Protein AF-A0A2W5ZUC4-F1 (afdb_monomer_lite)

pLDDT: mean 81.05, std 12.24, range [40.75, 94.81]

Sequence (159 aa):
MYESLIITRMNIEQLAWVCAITEFDTFEEVIAQSTTKSLSALKILYPSSGEFYGWLSSHAHWEFEAHRKAFDFSSDDIFTMLATHEFKLVAFVALVVFYDVFLKALETIRASPRKAEAEKTSIDDSEFTPLAMMHAIKAISPDSPEIAQLSRFLVGSKH

Secondary structure (DSSP, 8-state):
-HHHHHHHHHHHHHHHHHHHHTT--SHHHHHH--TGGGHHHHHHH-TTHHHHHHHHHHHHS--HHHHHTTEE-SSSS-EE--S-HHHHHHHHHHHHHHHHHHHHHHHHHHHSGGGTTT-------TT--HHHHHHHHHHH-TT-HHHHHHHHHHH----

Radius of gyration: 18.33 Å; chains: 1; bounding box: 53×32×51 Å

Foldseek 3Di:
DLVLLLVLLVVLLVLLLLLQCLPDDDPVVSVVDGSVNSNVSLCVQQVCSVVLSVVSVVSNDCDPVNVVVQWDPPDPDIDGNDPDPVNVLLSVLSVLLSVVSNVSSVVSSCPRPVNVVPDPDDDDPPPDDSLVVLVVSCVVPVPDVSSVSSNCSVVVPPD

Structure (mmCIF, N/CA/C/O backbone):
data_AF-A0A2W5ZUC4-F1
#
_entry.id   AF-A0A2W5ZUC4-F1
#
loop_
_atom_site.group_PDB
_atom_site.id
_atom_site.type_symbol
_atom_site.label_atom_id
_atom_site.label_alt_id
_atom_site.label_comp_id
_atom_site.label_asym_id
_atom_site.label_entity_id
_atom_site.label_seq_id
_atom_site.pdbx_PDB_ins_code
_atom_site.Cartn_x
_atom_site.Cartn_y
_atom_site.Cartn_z
_atom_site.occupancy
_atom_site.B_iso_or_equiv
_atom_site.auth_seq_id
_atom_site.auth_comp_id
_atom_site.auth_asym_id
_atom_site.auth_atom_id
_atom_site.pdbx_PDB_model_num
ATOM 1 N N . MET A 1 1 ? 3.025 7.732 -13.361 1.00 65.12 1 MET A N 1
ATOM 2 C CA . MET A 1 1 ? 3.118 6.370 -12.775 1.00 65.12 1 MET A CA 1
ATOM 3 C C . MET A 1 1 ? 3.472 6.438 -11.298 1.00 65.12 1 MET A C 1
ATOM 5 O O . MET A 1 1 ? 2.700 5.949 -10.495 1.00 65.12 1 MET A O 1
ATOM 9 N N . TYR A 1 2 ? 4.595 7.044 -10.913 1.00 74.25 2 TYR A N 1
ATOM 10 C CA . TYR A 1 2 ? 4.953 7.164 -9.493 1.00 74.25 2 TYR A CA 1
ATOM 11 C C . TYR A 1 2 ? 3.873 7.865 -8.664 1.00 74.25 2 TYR A C 1
ATOM 13 O O . TYR A 1 2 ? 3.578 7.437 -7.557 1.00 74.25 2 TYR A O 1
ATOM 21 N N . GLU A 1 3 ? 3.179 8.839 -9.253 1.00 83.50 3 GLU A N 1
ATOM 22 C CA . GLU A 1 3 ? 2.007 9.485 -8.653 1.00 83.50 3 GLU A CA 1
ATOM 23 C C . GLU A 1 3 ? 0.927 8.489 -8.218 1.00 83.50 3 GLU A C 1
ATOM 25 O O . GLU A 1 3 ? 0.429 8.603 -7.106 1.00 83.50 3 GLU A O 1
ATOM 30 N N . SER A 1 4 ? 0.592 7.471 -9.025 1.00 87.75 4 SER A N 1
ATOM 31 C CA . SER A 1 4 ? -0.425 6.490 -8.623 1.00 87.75 4 SER A CA 1
ATOM 32 C C . SER A 1 4 ? 0.052 5.617 -7.464 1.00 87.75 4 SER A C 1
ATOM 34 O O . SER A 1 4 ? -0.751 5.273 -6.603 1.00 87.75 4 SER A O 1
ATOM 36 N N . LEU A 1 5 ? 1.348 5.296 -7.394 1.00 89.69 5 LEU A N 1
ATOM 37 C CA . LEU A 1 5 ? 1.923 4.558 -6.263 1.00 89.69 5 LEU A CA 1
ATOM 38 C C . LEU A 1 5 ? 1.974 5.422 -4.994 1.00 89.69 5 LEU A C 1
ATOM 40 O O . LEU A 1 5 ? 1.642 4.941 -3.915 1.00 89.69 5 LEU A O 1
ATOM 44 N N . ILE A 1 6 ? 2.298 6.711 -5.125 1.00 90.44 6 ILE A N 1
ATOM 45 C CA . ILE A 1 6 ? 2.267 7.688 -4.027 1.00 90.44 6 ILE A CA 1
ATOM 46 C C . ILE A 1 6 ? 0.838 7.859 -3.501 1.00 90.44 6 ILE A C 1
ATOM 48 O O . ILE A 1 6 ? 0.619 7.780 -2.294 1.00 90.44 6 ILE A O 1
ATOM 52 N N . ILE A 1 7 ? -0.144 8.028 -4.390 1.00 91.81 7 ILE A N 1
ATOM 53 C CA . ILE A 1 7 ? -1.564 8.111 -4.020 1.00 91.81 7 ILE A CA 1
ATOM 54 C C . ILE A 1 7 ? -2.001 6.818 -3.324 1.00 91.81 7 ILE A C 1
ATOM 56 O O . ILE A 1 7 ? -2.630 6.867 -2.272 1.00 91.81 7 ILE A O 1
ATOM 60 N N . THR A 1 8 ? -1.611 5.656 -3.856 1.00 93.62 8 THR A N 1
ATOM 61 C CA . THR A 1 8 ? -1.916 4.356 -3.236 1.00 93.62 8 THR A CA 1
ATOM 62 C C . THR A 1 8 ? -1.318 4.255 -1.831 1.00 93.62 8 THR A C 1
ATOM 64 O O . THR A 1 8 ? -2.004 3.841 -0.900 1.00 93.62 8 THR A O 1
ATOM 67 N N . ARG A 1 9 ? -0.070 4.701 -1.640 1.00 93.94 9 ARG A N 1
ATOM 68 C CA . ARG A 1 9 ? 0.586 4.772 -0.326 1.00 93.94 9 ARG A CA 1
ATOM 69 C C . ARG A 1 9 ? -0.198 5.647 0.652 1.00 93.94 9 ARG A C 1
ATOM 71 O O . ARG A 1 9 ? -0.463 5.207 1.766 1.00 93.94 9 ARG A O 1
ATOM 78 N N . MET A 1 10 ? -0.600 6.847 0.231 1.00 93.75 10 MET A N 1
ATOM 79 C CA . MET A 1 10 ? -1.405 7.757 1.055 1.00 93.75 10 MET A CA 1
ATOM 80 C C . MET A 1 10 ? -2.758 7.140 1.430 1.00 93.75 10 MET A C 1
ATOM 82 O O . MET A 1 10 ? -3.179 7.241 2.580 1.00 93.75 10 MET A O 1
ATOM 86 N N . ASN A 1 11 ? -3.411 6.442 0.499 1.00 94.81 11 ASN A N 1
ATOM 87 C CA . ASN A 1 11 ? -4.674 5.759 0.774 1.00 94.81 11 ASN A CA 1
ATOM 88 C C . ASN A 1 11 ? -4.507 4.618 1.788 1.00 94.81 11 ASN A C 1
ATOM 90 O O . ASN A 1 11 ? -5.372 4.437 2.640 1.00 94.81 11 ASN A O 1
ATOM 94 N N . ILE A 1 12 ? -3.397 3.871 1.750 1.00 94.62 12 ILE A N 1
ATOM 95 C CA . ILE A 1 12 ? -3.093 2.856 2.773 1.00 94.62 12 ILE A CA 1
ATOM 96 C C . ILE A 1 12 ? -2.902 3.495 4.148 1.00 94.62 12 ILE A C 1
ATOM 98 O O . ILE A 1 12 ? -3.405 2.965 5.133 1.00 94.62 12 ILE A O 1
ATOM 102 N N . GLU A 1 13 ? -2.202 4.627 4.232 1.00 94.56 13 GLU A N 1
ATOM 103 C CA . GLU A 1 13 ? -2.027 5.353 5.496 1.00 94.56 13 GLU A CA 1
ATOM 104 C C . GLU A 1 13 ? -3.367 5.835 6.067 1.00 94.56 13 GLU A C 1
ATOM 106 O O . GLU A 1 13 ? -3.612 5.698 7.267 1.00 94.56 13 GLU A O 1
ATOM 111 N N . GLN A 1 14 ? -4.250 6.361 5.213 1.00 94.56 14 GLN A N 1
ATOM 112 C CA . GLN A 1 14 ? -5.599 6.774 5.606 1.00 94.56 14 GLN A CA 1
ATOM 113 C C . GLN A 1 14 ? -6.447 5.583 6.055 1.00 94.56 14 GLN A C 1
ATOM 115 O O . GLN A 1 14 ? -7.092 5.652 7.096 1.00 94.56 14 GLN A O 1
ATOM 120 N N . LEU A 1 15 ? -6.414 4.476 5.314 1.00 94.06 15 LEU A N 1
ATOM 121 C CA . LEU A 1 15 ? -7.143 3.260 5.660 1.00 94.06 15 LEU A CA 1
ATOM 122 C C . LEU A 1 15 ? -6.672 2.686 6.998 1.00 94.06 15 LEU A C 1
ATOM 124 O O . LEU A 1 15 ? -7.484 2.380 7.865 1.00 94.06 15 LEU A O 1
ATOM 128 N N . ALA A 1 16 ? -5.355 2.599 7.188 1.00 93.88 16 ALA A N 1
ATOM 129 C CA . ALA A 1 16 ? -4.757 2.146 8.432 1.00 93.88 16 ALA A CA 1
ATOM 130 C C . ALA A 1 16 ? -5.163 3.040 9.612 1.00 93.88 16 ALA A C 1
ATOM 132 O O . ALA A 1 16 ? -5.475 2.530 10.685 1.00 93.88 16 ALA A O 1
ATOM 133 N N . TRP A 1 17 ? -5.198 4.361 9.405 1.00 94.81 17 TRP A N 1
ATOM 134 C CA . TRP A 1 17 ? -5.690 5.314 10.399 1.00 94.81 17 TRP A CA 1
ATOM 135 C C . TRP A 1 17 ? -7.152 5.068 10.757 1.00 94.81 17 TRP A C 1
ATOM 137 O O . TRP A 1 17 ? -7.449 4.931 11.939 1.00 94.81 17 TRP A O 1
ATOM 147 N N . VAL A 1 18 ? -8.037 4.917 9.764 1.00 92.31 18 VAL A N 1
ATOM 148 C CA . VAL A 1 18 ? -9.457 4.601 9.996 1.00 92.31 18 VAL A CA 1
ATOM 149 C C . VAL A 1 18 ? -9.608 3.316 10.816 1.00 92.31 18 VAL A C 1
ATOM 151 O O . VAL A 1 18 ? -10.368 3.303 11.778 1.00 92.31 18 VAL A O 1
ATOM 154 N N . CYS A 1 19 ? -8.859 2.261 10.486 1.00 90.25 19 CYS A N 1
ATOM 155 C CA . CYS A 1 19 ? -8.870 1.011 11.251 1.00 90.25 19 CYS A CA 1
ATOM 156 C C . CYS A 1 19 ? -8.348 1.167 12.686 1.00 90.25 19 CYS A C 1
ATOM 158 O O . CYS A 1 19 ? -8.765 0.421 13.560 1.00 90.25 19 CYS A O 1
ATOM 160 N N . ALA A 1 20 ? -7.418 2.088 12.942 1.00 91.69 20 ALA A N 1
ATOM 161 C CA . ALA A 1 20 ? -6.882 2.303 14.284 1.00 91.69 20 ALA A CA 1
ATOM 162 C C . ALA A 1 20 ? -7.849 3.098 15.171 1.00 91.69 20 ALA A C 1
ATOM 164 O O . ALA A 1 20 ? -7.986 2.797 16.354 1.00 91.69 20 ALA A O 1
ATOM 165 N N . ILE A 1 21 ? -8.526 4.104 14.609 1.00 91.38 21 ILE A N 1
ATOM 166 C CA . ILE A 1 21 ? -9.392 4.998 15.387 1.00 91.38 21 ILE A CA 1
ATOM 167 C C . ILE A 1 21 ? -10.743 4.381 15.758 1.00 91.38 21 ILE A C 1
ATOM 169 O O . ILE A 1 21 ? -11.441 4.937 16.604 1.00 91.38 21 ILE A O 1
ATOM 173 N N . THR A 1 22 ? -11.132 3.247 15.161 1.00 86.56 22 THR A N 1
ATOM 174 C CA . THR A 1 22 ? -12.406 2.576 15.482 1.00 86.56 22 THR A CA 1
ATOM 175 C C . THR A 1 22 ? -12.493 2.135 16.939 1.00 86.56 22 THR A C 1
ATOM 177 O O . THR A 1 22 ? -13.602 2.017 17.460 1.00 86.56 22 THR A O 1
ATOM 180 N N . GLU A 1 23 ? -11.346 1.941 17.591 1.00 84.81 23 GLU A N 1
ATOM 181 C CA . GLU A 1 23 ? -11.230 1.509 18.985 1.00 84.81 23 GLU A CA 1
ATOM 182 C C . GLU A 1 23 ? -11.196 2.673 19.989 1.00 84.81 23 GLU A C 1
ATOM 184 O O . GLU A 1 23 ? -11.310 2.441 21.187 1.00 84.81 23 GLU A O 1
ATOM 189 N N . PHE A 1 24 ? -11.056 3.926 19.546 1.00 88.75 24 PHE A N 1
ATOM 190 C CA . PHE A 1 24 ? -10.933 5.069 20.461 1.00 88.75 24 PHE A CA 1
ATOM 191 C C . PHE A 1 24 ? -12.290 5.581 20.932 1.00 88.75 24 PHE A C 1
ATOM 193 O O . PHE A 1 24 ? -13.252 5.593 20.165 1.00 88.75 24 PHE A O 1
ATOM 200 N N . ASP A 1 25 ? -12.385 5.992 22.194 1.00 89.12 25 ASP A N 1
ATOM 201 C CA . ASP A 1 25 ? -13.632 6.474 22.802 1.00 89.12 25 ASP A CA 1
ATOM 202 C C . ASP A 1 25 ? -13.749 8.002 22.750 1.00 89.12 25 ASP A C 1
ATOM 204 O O . ASP A 1 25 ? -14.847 8.549 22.869 1.00 89.12 25 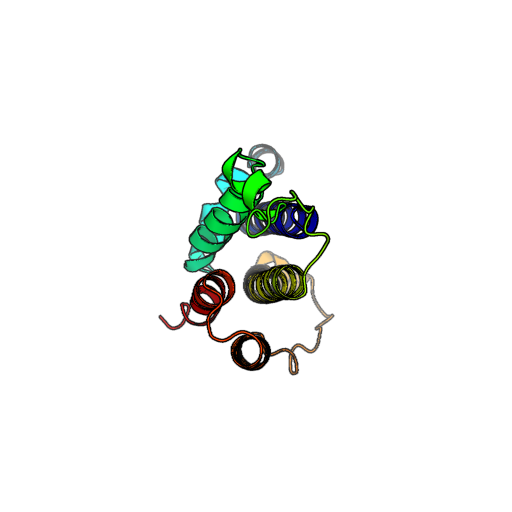ASP A O 1
ATOM 208 N N . THR A 1 26 ? -12.627 8.703 22.571 1.00 90.56 26 THR A N 1
ATOM 209 C CA . THR A 1 26 ? -12.572 10.164 22.660 1.00 90.56 26 THR A CA 1
ATOM 210 C C . THR A 1 26 ? -12.050 10.813 21.385 1.00 90.56 26 THR A C 1
ATOM 212 O O . THR A 1 26 ? -11.260 10.249 20.626 1.00 90.56 26 THR A O 1
ATOM 215 N N . PHE A 1 27 ? -12.484 12.047 21.145 1.00 89.12 27 PHE A N 1
ATOM 216 C CA . PHE A 1 27 ? -12.035 12.834 19.999 1.00 89.12 27 PHE A CA 1
ATOM 217 C C . PHE A 1 27 ? -10.546 13.200 20.106 1.00 89.12 27 PHE A C 1
ATOM 219 O O . PHE A 1 27 ? -9.831 13.255 19.106 1.00 89.12 27 PHE A O 1
ATOM 226 N N . GLU A 1 28 ? -10.064 13.400 21.330 1.00 94.62 28 GLU A N 1
ATOM 227 C CA . GLU A 1 28 ? -8.674 13.703 21.644 1.00 94.62 28 GLU A CA 1
ATOM 228 C C . GLU A 1 28 ? -7.739 12.555 21.238 1.00 94.62 28 GLU A C 1
ATOM 230 O O . GLU A 1 28 ? -6.691 12.804 20.639 1.00 94.62 28 GLU A O 1
ATOM 235 N N . GLU A 1 29 ? -8.132 11.302 21.491 1.00 92.44 29 GLU A N 1
ATOM 236 C CA . GLU A 1 29 ? -7.392 10.112 21.046 1.00 92.44 29 GLU A CA 1
ATOM 237 C C . GLU A 1 29 ? -7.336 10.016 19.517 1.00 92.44 29 GLU A C 1
ATOM 239 O O . GLU A 1 29 ? -6.273 9.761 18.947 1.00 92.44 29 GLU A O 1
ATOM 244 N N . VAL A 1 30 ? -8.456 10.299 18.841 1.00 90.00 30 VAL A N 1
ATOM 245 C CA . VAL A 1 30 ? -8.539 10.308 17.371 1.00 90.00 30 VAL A CA 1
ATOM 246 C C . VAL A 1 30 ? -7.582 11.338 16.765 1.00 90.00 30 VAL A C 1
ATOM 248 O O . VAL A 1 30 ? -6.865 11.019 15.815 1.00 90.00 30 VAL A O 1
ATOM 251 N N . ILE A 1 31 ? -7.522 12.556 17.317 1.00 91.31 31 ILE A N 1
ATOM 252 C CA . ILE A 1 31 ? -6.615 13.611 16.833 1.00 91.31 31 ILE A CA 1
ATOM 253 C C . ILE A 1 31 ? -5.148 13.275 17.115 1.00 91.31 31 ILE A C 1
ATOM 255 O O . ILE A 1 31 ? -4.277 13.570 16.295 1.00 91.31 31 ILE A O 1
ATOM 259 N N . ALA A 1 32 ? -4.851 12.683 18.273 1.00 93.31 32 ALA A N 1
ATOM 260 C CA . ALA A 1 32 ? -3.482 12.341 18.650 1.00 93.31 32 ALA A CA 1
ATOM 261 C C . ALA A 1 32 ? -2.886 11.217 17.780 1.00 93.31 32 ALA A C 1
ATOM 263 O O . ALA A 1 32 ? -1.660 11.048 17.725 1.00 93.31 32 ALA A O 1
ATOM 264 N N . GLN A 1 33 ? -3.731 10.452 17.088 1.00 94.56 33 GLN A N 1
ATOM 265 C CA . GLN A 1 33 ? -3.310 9.311 16.295 1.00 94.56 33 GLN A CA 1
ATOM 266 C C . GLN A 1 33 ? -2.711 9.716 14.946 1.00 94.56 33 GLN A C 1
ATOM 268 O O . GLN A 1 33 ? -3.372 10.241 14.053 1.00 94.56 33 GLN A O 1
ATOM 273 N N . SER A 1 34 ? -1.436 9.374 14.761 1.00 92.38 34 SER A N 1
ATOM 274 C CA . SER A 1 34 ? -0.726 9.568 13.496 1.00 92.38 34 SER A CA 1
ATOM 275 C C . SER A 1 34 ? -1.047 8.460 12.489 1.00 92.38 34 SER A C 1
ATOM 277 O O . SER A 1 34 ? -1.044 7.272 12.826 1.00 92.38 34 SER A O 1
ATOM 279 N N . THR A 1 35 ? -1.241 8.831 11.223 1.00 86.62 35 THR A N 1
ATOM 280 C CA . THR A 1 35 ? -1.502 7.891 10.121 1.00 86.62 35 THR A CA 1
ATOM 281 C C . THR A 1 35 ? -0.386 6.854 9.956 1.00 86.62 35 THR A C 1
ATOM 283 O O . THR A 1 35 ? -0.657 5.661 9.849 1.00 86.62 35 THR A O 1
ATOM 286 N N . THR A 1 36 ? 0.884 7.258 10.057 1.00 83.06 36 THR A N 1
ATOM 287 C CA . THR A 1 36 ? 2.035 6.346 9.913 1.00 83.06 36 THR A CA 1
ATOM 288 C C . THR A 1 36 ? 2.157 5.357 11.071 1.00 83.06 36 THR A C 1
ATOM 290 O O . THR A 1 36 ? 2.511 4.197 10.858 1.00 83.06 36 THR A O 1
ATOM 293 N N . LYS A 1 37 ? 1.800 5.774 12.295 1.00 88.00 37 LYS A N 1
ATOM 294 C CA . LYS A 1 37 ? 1.728 4.879 13.464 1.00 88.00 37 LYS A CA 1
ATOM 295 C C . LYS A 1 37 ? 0.571 3.883 13.374 1.00 88.00 37 LYS A C 1
ATOM 297 O O . LYS A 1 37 ? 0.603 2.864 14.055 1.00 88.00 37 LYS A O 1
ATOM 302 N N . SER A 1 38 ? -0.420 4.156 12.529 1.00 93.25 38 SER A N 1
ATOM 303 C CA . SER A 1 38 ? -1.624 3.333 12.394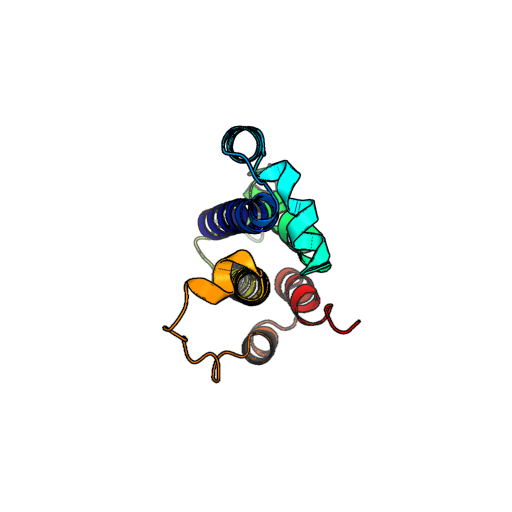 1.00 93.25 38 SER A CA 1
ATOM 304 C C . SER A 1 38 ? -1.424 2.104 11.503 1.00 93.25 38 SER A C 1
ATOM 306 O O . SER A 1 38 ? -2.251 1.199 11.513 1.00 93.25 38 SER A O 1
ATOM 308 N N . LEU A 1 39 ? -0.302 2.006 10.778 1.00 92.75 39 LEU A N 1
ATOM 309 C CA . LEU A 1 39 ? 0.005 0.857 9.912 1.00 92.75 39 LEU A CA 1
ATOM 310 C C . LEU A 1 39 ? 0.043 -0.486 10.656 1.00 92.75 39 LEU A C 1
ATOM 312 O O . LEU A 1 39 ? -0.174 -1.530 10.044 1.00 92.75 39 LEU A O 1
ATOM 316 N N . SER A 1 40 ? 0.320 -0.487 11.963 1.00 91.50 40 SER A N 1
ATOM 317 C CA . SER A 1 40 ? 0.251 -1.702 12.783 1.00 91.50 40 SER A CA 1
ATOM 318 C C . SER A 1 40 ? -1.166 -2.270 12.869 1.00 91.50 40 SER A C 1
ATOM 320 O O . SER A 1 40 ? -1.305 -3.489 12.853 1.00 91.50 40 SER A O 1
ATOM 322 N N . ALA A 1 41 ? -2.200 -1.422 12.887 1.00 89.50 41 ALA A N 1
ATOM 323 C CA . ALA A 1 41 ? -3.592 -1.865 12.894 1.00 89.50 41 ALA A CA 1
ATOM 324 C C . ALA A 1 41 ? -3.928 -2.622 11.603 1.00 89.50 41 ALA A C 1
ATOM 326 O O . ALA A 1 41 ? -4.503 -3.706 11.643 1.00 89.50 41 ALA A O 1
ATOM 327 N N . LEU A 1 42 ? -3.466 -2.117 10.455 1.00 89.88 42 LEU A N 1
ATOM 328 C CA . LEU A 1 42 ? -3.690 -2.770 9.165 1.00 89.88 42 LEU A CA 1
ATOM 329 C C . LEU A 1 42 ? -2.937 -4.105 9.035 1.00 89.88 42 LEU A C 1
ATOM 331 O O . LEU A 1 42 ? -3.445 -5.032 8.412 1.00 89.88 42 LEU A O 1
ATOM 335 N N . LYS A 1 43 ? -1.759 -4.243 9.659 1.00 89.56 43 LYS A N 1
ATOM 336 C CA . LYS A 1 43 ? -0.989 -5.502 9.676 1.00 89.56 43 LYS A CA 1
ATOM 337 C C . LYS A 1 43 ? -1.704 -6.644 10.394 1.00 89.56 43 LYS A C 1
ATOM 339 O O . LYS A 1 43 ? -1.488 -7.794 10.035 1.00 89.56 43 LYS A O 1
ATOM 344 N N . ILE A 1 44 ? -2.534 -6.340 11.392 1.00 86.94 44 ILE A N 1
ATOM 345 C CA . ILE A 1 44 ? -3.333 -7.354 12.096 1.00 86.94 44 ILE A CA 1
ATOM 346 C C . ILE A 1 44 ? -4.376 -7.954 11.141 1.00 86.94 44 ILE A C 1
ATOM 348 O O . ILE A 1 44 ? -4.601 -9.158 11.157 1.00 86.94 44 ILE A O 1
ATOM 352 N N . LEU A 1 45 ? -4.964 -7.120 10.280 1.00 84.00 45 LEU A N 1
ATOM 353 C CA . LEU A 1 45 ? -6.007 -7.510 9.323 1.00 84.00 45 LEU A CA 1
ATOM 354 C C . LEU A 1 45 ? -5.429 -8.118 8.044 1.00 84.00 45 LEU A C 1
ATOM 356 O O . LEU A 1 45 ? -5.995 -9.030 7.446 1.00 84.00 45 LEU A O 1
ATOM 360 N N . TYR A 1 46 ? -4.288 -7.590 7.615 1.00 87.06 46 TYR A N 1
ATOM 361 C CA . TYR A 1 46 ? -3.589 -8.001 6.414 1.00 87.06 46 TYR A CA 1
ATOM 362 C C . TYR A 1 46 ? -2.082 -8.022 6.686 1.00 87.06 46 TYR A C 1
ATOM 364 O O . TYR A 1 46 ? -1.418 -6.993 6.515 1.00 87.06 46 TYR A O 1
ATOM 372 N N . PRO A 1 47 ? -1.505 -9.165 7.098 1.00 87.88 47 PRO A N 1
ATOM 373 C CA . PRO A 1 47 ? -0.096 -9.254 7.497 1.00 87.88 47 PRO A CA 1
ATOM 374 C C . PRO A 1 47 ? 0.884 -8.700 6.455 1.00 87.88 47 PRO A C 1
ATOM 376 O O . PRO A 1 47 ? 1.822 -7.975 6.796 1.00 87.88 47 PRO A O 1
ATOM 379 N N . SER A 1 48 ? 0.616 -8.936 5.167 1.00 89.25 48 SER A N 1
ATOM 380 C CA . SER A 1 48 ? 1.453 -8.458 4.057 1.00 89.25 48 SER A CA 1
ATOM 381 C C . SER A 1 48 ? 1.316 -6.956 3.758 1.00 89.25 48 SER A C 1
ATOM 383 O O . SER A 1 48 ? 2.031 -6.436 2.904 1.00 89.25 48 SER A O 1
ATOM 385 N N . SER A 1 49 ? 0.442 -6.217 4.452 1.00 90.75 49 SER A N 1
ATOM 386 C CA . SER A 1 49 ? 0.185 -4.791 4.172 1.00 90.75 49 SER A CA 1
ATOM 387 C C . SER A 1 49 ? 1.397 -3.930 4.501 1.00 90.75 49 SER A C 1
ATOM 389 O O . SER A 1 49 ? 1.653 -2.937 3.826 1.00 90.75 49 SER A O 1
ATOM 391 N N . GLY A 1 50 ? 2.192 -4.342 5.492 1.00 90.19 50 GLY A N 1
ATOM 392 C CA . GLY A 1 50 ? 3.460 -3.697 5.811 1.00 90.19 50 GLY A CA 1
ATOM 393 C C . GLY A 1 50 ? 4.507 -3.850 4.715 1.00 90.19 50 GLY A C 1
ATOM 394 O O . GLY A 1 50 ? 5.211 -2.890 4.414 1.00 90.19 50 GLY A O 1
ATOM 395 N N . GLU A 1 51 ? 4.605 -5.039 4.118 1.00 91.38 51 GLU A N 1
ATOM 396 C CA . GLU A 1 51 ? 5.528 -5.293 3.009 1.00 91.38 51 GLU A CA 1
ATOM 397 C C . GLU A 1 51 ? 5.101 -4.520 1.762 1.00 91.38 51 GLU A C 1
ATOM 399 O O . GLU A 1 51 ? 5.930 -3.870 1.127 1.00 91.38 51 GLU A O 1
ATOM 404 N N . PHE A 1 52 ? 3.798 -4.516 1.461 1.00 93.88 52 PHE A N 1
ATOM 405 C CA . PHE A 1 52 ? 3.247 -3.735 0.361 1.00 93.88 52 PHE A CA 1
ATOM 406 C C . PHE A 1 52 ? 3.451 -2.228 0.569 1.00 93.88 52 PHE A C 1
ATOM 408 O O . PHE A 1 52 ? 3.912 -1.539 -0.338 1.00 93.88 52 PHE A O 1
ATOM 415 N N . TYR A 1 53 ? 3.208 -1.713 1.778 1.00 93.69 53 TYR A N 1
ATOM 416 C CA . TYR A 1 53 ? 3.507 -0.322 2.126 1.00 93.69 53 TYR A CA 1
ATOM 417 C C . TYR A 1 53 ? 5.003 0.002 1.990 1.00 93.69 53 TYR A C 1
ATOM 419 O O . TYR A 1 53 ? 5.361 1.074 1.498 1.00 93.69 53 TYR A O 1
ATOM 427 N N . GLY A 1 54 ? 5.885 -0.915 2.400 1.00 92.06 54 GLY A N 1
ATOM 428 C CA . GLY A 1 54 ? 7.329 -0.780 2.218 1.00 92.06 54 GLY A CA 1
ATOM 429 C C . GLY A 1 54 ? 7.712 -0.690 0.741 1.00 92.06 54 GLY A C 1
ATOM 430 O O . GLY A 1 54 ? 8.448 0.216 0.358 1.00 92.06 54 GLY A O 1
ATOM 431 N N . TRP A 1 55 ? 7.139 -1.564 -0.093 1.00 92.75 55 TRP A N 1
ATOM 432 C CA . TRP A 1 55 ? 7.319 -1.538 -1.546 1.00 92.75 55 TRP A CA 1
ATOM 433 C C . TRP A 1 55 ? 6.786 -0.243 -2.176 1.00 92.75 55 TRP A C 1
ATOM 435 O O . TRP A 1 55 ? 7.454 0.358 -3.010 1.00 92.75 55 TRP A O 1
ATOM 445 N N . LEU A 1 56 ? 5.623 0.257 -1.752 1.00 92.38 56 LEU A N 1
ATOM 446 C CA . LEU A 1 56 ? 5.115 1.550 -2.222 1.00 92.38 56 LEU A CA 1
ATOM 447 C C . LEU A 1 56 ? 6.027 2.704 -1.796 1.00 92.38 56 LEU A C 1
ATOM 449 O O . LEU A 1 56 ? 6.258 3.629 -2.570 1.00 92.38 56 LEU A O 1
ATOM 453 N N . SER A 1 57 ? 6.562 2.650 -0.575 1.00 90.38 57 SER A N 1
ATOM 454 C CA . SER A 1 57 ? 7.451 3.683 -0.040 1.00 90.38 57 SER A CA 1
ATOM 455 C C . SER A 1 57 ? 8.788 3.723 -0.780 1.00 90.38 57 SER A C 1
ATOM 457 O O . SER A 1 57 ? 9.253 4.813 -1.104 1.00 90.38 57 SER A O 1
ATOM 459 N N . SER A 1 58 ? 9.361 2.570 -1.147 1.00 87.50 58 SER A N 1
ATOM 460 C CA . SER A 1 58 ? 10.585 2.529 -1.962 1.00 87.50 58 SER A CA 1
ATOM 461 C C . SER A 1 58 ? 10.389 3.086 -3.377 1.00 87.50 58 SER A C 1
ATOM 463 O O . SER A 1 58 ? 11.357 3.489 -4.012 1.00 87.50 58 SER A O 1
ATOM 465 N N . HIS A 1 59 ? 9.145 3.152 -3.860 1.00 84.50 59 HIS A N 1
ATOM 466 C CA . HIS A 1 59 ? 8.785 3.763 -5.143 1.00 84.50 59 HIS A CA 1
ATOM 467 C C . HIS A 1 59 ? 8.282 5.211 -5.022 1.00 84.50 59 HIS A C 1
ATOM 469 O O . HIS A 1 59 ? 8.144 5.895 -6.034 1.00 84.50 59 HIS A O 1
ATOM 475 N N . ALA A 1 60 ? 7.991 5.686 -3.808 1.00 80.31 60 ALA A N 1
ATOM 476 C CA . ALA A 1 60 ? 7.522 7.046 -3.553 1.00 80.31 60 ALA A CA 1
ATOM 477 C C . ALA A 1 60 ? 8.678 8.048 -3.428 1.00 80.31 60 ALA A C 1
ATOM 479 O O . ALA A 1 60 ? 8.516 9.225 -3.754 1.00 80.31 60 ALA A O 1
ATOM 480 N N . HIS A 1 61 ? 9.843 7.594 -2.962 1.00 74.25 61 HIS A N 1
ATOM 481 C CA . HIS A 1 61 ? 11.032 8.428 -2.871 1.00 74.25 61 HIS A CA 1
ATOM 482 C C . HIS A 1 61 ? 11.760 8.431 -4.213 1.00 74.25 61 HIS A C 1
ATOM 484 O O . HIS A 1 61 ? 12.191 7.393 -4.712 1.00 74.25 61 HIS A O 1
ATOM 490 N N . TRP A 1 62 ? 11.880 9.615 -4.813 1.00 68.06 62 TRP A N 1
ATOM 491 C CA . TRP A 1 62 ? 12.560 9.805 -6.089 1.00 68.06 62 TRP A CA 1
ATOM 492 C C . TRP A 1 62 ? 14.082 9.779 -5.899 1.00 68.06 62 TRP A C 1
ATOM 494 O O . TRP A 1 62 ? 14.787 10.772 -6.068 1.00 68.06 62 TRP A O 1
ATOM 504 N N . GLU A 1 63 ? 14.596 8.621 -5.505 1.00 69.88 63 GLU A N 1
ATOM 505 C CA . GLU A 1 63 ? 16.027 8.401 -5.365 1.00 69.88 63 GLU A CA 1
ATOM 506 C C . GLU A 1 63 ? 16.709 8.359 -6.741 1.00 69.88 63 GLU A C 1
ATOM 508 O O . GLU A 1 63 ? 16.074 8.206 -7.791 1.00 69.88 63 GLU A O 1
ATOM 513 N N . PHE A 1 64 ? 18.031 8.523 -6.760 1.00 66.62 64 PHE A N 1
ATOM 514 C CA . PHE A 1 64 ? 18.822 8.542 -7.994 1.00 66.62 64 PHE A CA 1
ATOM 515 C C . PHE A 1 64 ? 18.592 7.287 -8.859 1.00 66.62 64 PHE A C 1
ATOM 517 O O . PHE A 1 64 ? 18.421 7.385 -10.071 1.00 66.62 64 PHE A O 1
ATOM 524 N N . GLU A 1 65 ? 18.464 6.116 -8.237 1.00 67.38 65 GLU A N 1
ATOM 525 C CA . GLU A 1 65 ? 18.172 4.860 -8.940 1.00 67.38 65 GLU A CA 1
ATOM 526 C C . GLU A 1 65 ? 16.763 4.827 -9.561 1.00 67.38 65 GLU A C 1
ATOM 528 O O . GLU A 1 65 ? 16.568 4.262 -10.638 1.00 67.38 65 GLU A O 1
ATOM 533 N N . ALA A 1 66 ? 15.778 5.502 -8.960 1.00 68.50 66 ALA A N 1
ATOM 534 C CA . ALA A 1 66 ? 14.440 5.624 -9.542 1.00 68.50 66 ALA A CA 1
ATOM 535 C C . ALA A 1 66 ? 14.434 6.516 -10.796 1.00 68.50 66 ALA A C 1
ATOM 537 O O . ALA A 1 66 ? 13.650 6.269 -11.716 1.00 68.50 66 ALA A O 1
ATOM 538 N N . HIS A 1 67 ? 15.347 7.497 -10.885 1.00 70.69 67 HIS A N 1
ATOM 539 C CA . HIS A 1 67 ? 15.550 8.260 -12.121 1.00 70.69 67 HIS A CA 1
ATOM 540 C C . HIS A 1 67 ? 16.025 7.344 -13.244 1.00 70.69 67 HIS A C 1
ATOM 542 O O . HIS A 1 67 ? 15.498 7.438 -14.346 1.00 70.69 67 HIS A O 1
ATOM 548 N N . ARG A 1 68 ? 16.959 6.421 -12.971 1.00 72.50 68 ARG A N 1
ATOM 549 C CA . ARG A 1 68 ? 17.476 5.498 -13.994 1.00 72.50 68 ARG A CA 1
ATOM 550 C C . ARG A 1 68 ? 16.379 4.637 -14.609 1.00 72.50 68 ARG A C 1
ATOM 552 O O . ARG A 1 68 ? 16.443 4.384 -15.799 1.00 72.50 68 ARG A O 1
ATOM 559 N N . LYS A 1 69 ? 15.336 4.270 -13.853 1.00 71.19 69 LYS A N 1
ATOM 560 C CA . LYS A 1 69 ? 14.165 3.554 -14.399 1.00 71.19 69 LYS A CA 1
ATOM 561 C C . LYS A 1 69 ? 13.405 4.367 -15.462 1.00 71.19 69 LYS A C 1
ATOM 563 O O . LYS A 1 69 ? 12.711 3.787 -16.285 1.00 71.19 69 LYS A O 1
ATOM 568 N N . ALA A 1 70 ? 13.500 5.697 -15.448 1.00 75.50 70 ALA A N 1
ATOM 569 C CA . ALA A 1 70 ? 12.845 6.569 -16.424 1.00 75.50 70 ALA A CA 1
ATOM 570 C C . ALA A 1 70 ? 13.693 6.828 -17.682 1.00 75.50 70 ALA A C 1
ATOM 572 O O . ALA A 1 70 ? 13.214 7.517 -18.584 1.00 75.50 70 ALA A O 1
ATOM 573 N N . PHE A 1 71 ? 14.917 6.295 -17.759 1.00 79.38 71 PHE A N 1
ATOM 574 C CA . PHE A 1 71 ? 15.814 6.488 -18.895 1.00 79.38 71 PHE A CA 1
ATOM 575 C C . PHE A 1 71 ? 16.295 5.149 -19.455 1.00 79.38 71 PHE A C 1
ATOM 577 O O . PHE A 1 71 ? 16.710 4.266 -18.709 1.00 79.38 71 PHE A O 1
ATOM 584 N N . ASP A 1 72 ? 16.267 5.017 -20.777 1.00 78.75 72 ASP A N 1
ATOM 585 C CA . ASP A 1 72 ? 16.911 3.914 -21.481 1.00 78.75 72 ASP A CA 1
ATOM 586 C C . ASP A 1 72 ? 18.339 4.333 -21.860 1.00 78.75 72 ASP A C 1
ATOM 588 O O . AS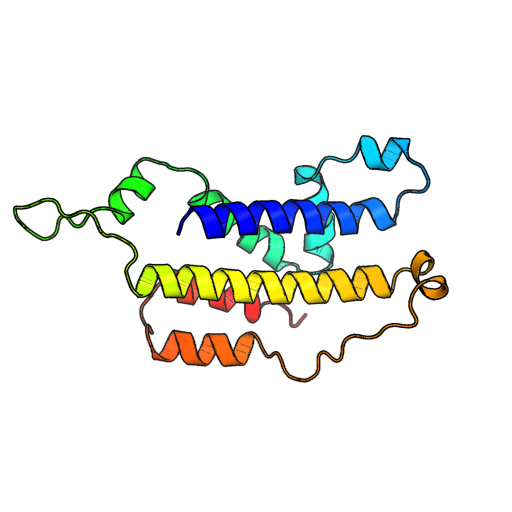P A 1 72 ? 18.542 5.397 -22.451 1.00 78.75 72 ASP A O 1
ATOM 592 N N . PHE A 1 73 ? 19.310 3.501 -21.483 1.00 78.25 73 PHE A N 1
ATOM 593 C CA . PHE A 1 73 ? 20.744 3.686 -21.735 1.00 78.25 73 PHE A CA 1
ATOM 594 C C . PHE A 1 73 ? 21.313 2.597 -22.664 1.00 78.25 73 PHE A C 1
ATOM 596 O O . PHE A 1 73 ? 22.526 2.413 -22.722 1.00 78.25 73 PHE A O 1
ATOM 603 N N . SER A 1 74 ? 20.458 1.806 -23.322 1.00 77.94 74 SER A N 1
ATOM 604 C CA . SER A 1 74 ? 20.879 0.679 -24.168 1.00 77.94 74 SER A CA 1
ATOM 605 C C . SER A 1 74 ? 21.452 1.094 -25.532 1.00 77.94 74 SER A C 1
ATOM 607 O O . SER A 1 74 ? 22.087 0.281 -26.203 1.00 77.94 74 SER A O 1
ATOM 609 N N . SER A 1 75 ? 21.272 2.354 -25.920 1.00 73.19 75 SER A N 1
ATOM 610 C CA . SER A 1 75 ? 21.778 2.981 -27.144 1.00 73.19 75 SER A CA 1
ATOM 611 C C . SER A 1 75 ? 22.812 4.070 -26.841 1.00 73.19 75 SER A C 1
ATOM 613 O O . SER A 1 75 ? 22.875 4.568 -25.720 1.00 73.19 75 SER A O 1
ATOM 615 N N . ASP A 1 76 ? 23.573 4.499 -27.856 1.00 85.19 76 ASP A N 1
ATOM 616 C CA . ASP A 1 76 ? 24.466 5.674 -27.761 1.00 85.19 76 ASP A CA 1
ATOM 617 C C . ASP A 1 76 ? 23.710 6.976 -27.404 1.00 85.19 76 ASP A C 1
ATOM 619 O O . ASP A 1 76 ? 24.314 7.956 -26.968 1.00 85.19 76 ASP A O 1
ATOM 623 N N . ASP A 1 77 ? 22.381 6.963 -27.540 1.00 79.88 77 ASP A N 1
ATOM 624 C CA . ASP A 1 77 ? 21.468 8.029 -27.142 1.00 79.88 77 ASP A CA 1
ATOM 625 C C . ASP A 1 77 ? 20.735 7.699 -25.829 1.00 79.88 77 ASP A C 1
ATOM 627 O O . ASP A 1 77 ? 20.351 6.552 -25.583 1.00 79.88 77 ASP A O 1
ATOM 631 N N . ILE A 1 78 ? 20.483 8.728 -25.010 1.00 81.50 78 ILE A N 1
ATOM 632 C CA . ILE A 1 78 ? 19.673 8.637 -23.785 1.00 81.50 78 ILE A CA 1
ATOM 633 C C . ILE A 1 78 ? 18.214 8.942 -24.133 1.00 81.50 78 ILE A C 1
ATOM 635 O O . ILE A 1 78 ? 17.881 10.074 -24.495 1.00 81.50 78 ILE A O 1
ATOM 639 N N . PHE A 1 79 ? 17.326 7.964 -23.953 1.00 78.88 79 PHE A N 1
ATOM 640 C CA . PHE A 1 79 ? 15.890 8.140 -24.182 1.00 78.88 79 PHE A CA 1
ATOM 641 C C . PHE A 1 79 ? 15.116 8.219 -22.870 1.00 78.88 79 PHE A C 1
ATOM 643 O O . PHE A 1 79 ? 15.382 7.473 -21.934 1.00 78.88 79 PHE A O 1
ATOM 650 N N . THR A 1 80 ? 14.110 9.092 -22.796 1.00 77.88 80 THR A N 1
ATOM 651 C CA . THR A 1 80 ? 13.165 9.102 -21.670 1.00 77.88 80 THR A CA 1
ATOM 652 C C . THR A 1 80 ? 12.041 8.100 -21.919 1.00 77.88 80 THR A C 1
ATOM 654 O O . THR A 1 80 ? 11.289 8.210 -22.887 1.00 77.88 80 THR A O 1
ATOM 657 N N . MET A 1 81 ? 11.886 7.141 -21.012 1.00 69.88 81 MET A N 1
ATOM 658 C CA . MET A 1 81 ? 10.834 6.132 -21.056 1.00 69.88 81 MET A CA 1
ATOM 659 C C . MET A 1 81 ? 9.533 6.699 -20.478 1.00 69.88 81 MET A C 1
ATOM 661 O O . MET A 1 81 ? 9.252 6.605 -19.282 1.00 69.88 81 MET A O 1
ATOM 665 N N . LEU A 1 82 ? 8.704 7.295 -21.336 1.00 66.62 82 LEU A N 1
ATOM 666 C CA . LEU A 1 82 ? 7.370 7.748 -20.946 1.00 66.62 82 LEU A CA 1
ATOM 667 C C . LEU A 1 82 ? 6.379 6.572 -20.942 1.00 66.62 82 LEU A C 1
ATOM 669 O O . LEU A 1 82 ? 6.032 6.033 -21.987 1.00 66.62 82 LEU A O 1
ATOM 673 N N . ALA A 1 83 ? 5.889 6.210 -19.751 1.00 67.06 83 ALA A N 1
ATOM 674 C CA . ALA A 1 83 ? 4.697 5.377 -19.534 1.00 67.06 83 ALA A CA 1
ATOM 675 C C . ALA A 1 83 ? 4.628 4.073 -20.362 1.00 67.06 83 ALA A C 1
ATOM 677 O O . ALA A 1 83 ? 3.627 3.803 -21.038 1.00 67.06 83 ALA A O 1
ATOM 678 N N . THR A 1 84 ? 5.672 3.246 -20.270 1.00 78.31 84 THR A N 1
ATOM 679 C CA . THR A 1 84 ? 5.705 1.917 -20.894 1.00 78.31 84 THR A CA 1
ATOM 680 C C . THR A 1 84 ? 4.546 1.023 -20.450 1.00 78.31 84 THR A C 1
ATOM 682 O O . THR A 1 84 ? 3.904 1.238 -19.417 1.00 78.31 84 THR A O 1
ATOM 685 N N . HIS A 1 85 ? 4.267 -0.014 -21.243 1.00 82.69 85 HIS A N 1
ATOM 686 C CA . HIS A 1 85 ? 3.259 -1.018 -20.898 1.00 82.69 85 HIS A CA 1
ATOM 687 C C . HIS A 1 85 ? 3.545 -1.679 -19.547 1.00 82.69 85 HIS A C 1
ATOM 689 O O . HIS A 1 85 ? 2.615 -1.892 -18.775 1.00 82.69 85 HIS A O 1
ATOM 695 N N . GLU A 1 86 ? 4.817 -1.918 -19.227 1.00 80.44 86 GLU A N 1
ATOM 696 C CA . GLU A 1 86 ? 5.225 -2.477 -17.939 1.00 80.44 86 GLU A CA 1
ATOM 697 C C . GLU A 1 86 ? 4.862 -1.552 -16.773 1.00 80.44 86 GLU A C 1
ATOM 699 O O . GLU A 1 86 ? 4.264 -1.990 -15.796 1.00 80.44 86 GLU A O 1
ATOM 704 N N . PHE A 1 87 ? 5.108 -0.251 -16.906 1.00 81.25 87 PHE A N 1
ATOM 705 C CA . PHE A 1 87 ? 4.736 0.730 -15.890 1.00 81.25 87 PHE A CA 1
ATOM 706 C C . PHE A 1 87 ? 3.230 0.797 -15.628 1.00 81.25 87 PHE A C 1
ATOM 708 O O . PHE A 1 87 ? 2.792 0.882 -14.478 1.00 81.25 87 PHE A O 1
ATOM 715 N N . LYS A 1 88 ? 2.418 0.718 -16.686 1.00 84.88 88 LYS A N 1
ATOM 716 C CA . LYS A 1 88 ? 0.955 0.641 -16.552 1.00 84.88 88 LYS A CA 1
ATOM 717 C C . LYS A 1 88 ? 0.538 -0.644 -15.842 1.00 84.88 88 LYS A C 1
ATOM 719 O O . LYS A 1 88 ? -0.349 -0.611 -14.994 1.00 84.88 88 LYS A O 1
ATOM 724 N N . LEU A 1 89 ? 1.203 -1.750 -16.166 1.00 86.50 89 LEU A N 1
ATOM 725 C CA . LEU A 1 89 ? 0.938 -3.055 -15.583 1.00 86.50 89 LEU A CA 1
ATOM 726 C C . LEU A 1 89 ? 1.264 -3.080 -14.086 1.00 86.50 89 LEU A C 1
ATOM 728 O O . LEU A 1 89 ? 0.421 -3.487 -13.297 1.00 86.50 89 LEU A O 1
ATOM 732 N N . VAL A 1 90 ? 2.421 -2.550 -13.680 1.00 87.62 90 VAL A N 1
ATOM 733 C CA . VAL A 1 90 ? 2.819 -2.424 -12.268 1.00 87.62 90 VAL A CA 1
ATOM 734 C C . VAL A 1 90 ? 1.836 -1.556 -11.483 1.00 87.62 90 VAL A C 1
ATOM 736 O O . VAL A 1 90 ? 1.388 -1.953 -10.409 1.00 87.62 90 VAL A O 1
ATOM 739 N N . ALA A 1 91 ? 1.446 -0.396 -12.021 1.00 89.12 91 ALA A N 1
ATOM 740 C CA . ALA A 1 91 ? 0.468 0.472 -11.366 1.00 89.12 91 ALA A CA 1
ATOM 741 C C . ALA A 1 91 ? -0.899 -0.213 -11.202 1.00 89.12 91 ALA A C 1
ATOM 743 O O . ALA A 1 91 ? -1.527 -0.101 -10.151 1.00 89.12 91 ALA A O 1
ATOM 744 N N . PHE A 1 92 ? -1.342 -0.952 -12.220 1.00 89.62 92 PHE A N 1
ATOM 745 C CA . PHE A 1 92 ? -2.599 -1.693 -12.178 1.00 89.62 92 PHE A CA 1
ATOM 746 C C . PHE A 1 92 ? -2.560 -2.837 -11.158 1.00 89.62 92 PHE A C 1
ATOM 748 O O . PHE A 1 92 ? -3.475 -2.990 -10.357 1.00 89.62 92 PHE A O 1
ATOM 755 N N . VAL A 1 93 ? -1.467 -3.598 -11.126 1.00 89.81 93 VAL A N 1
ATOM 756 C CA . VAL A 1 93 ? -1.221 -4.647 -10.131 1.00 89.81 93 VAL A CA 1
ATOM 757 C C . VAL A 1 93 ? -1.225 -4.072 -8.711 1.00 89.81 93 VAL A C 1
ATOM 759 O O . VAL A 1 93 ? -1.880 -4.629 -7.833 1.00 89.81 93 VAL A O 1
ATOM 762 N N . ALA A 1 94 ? -0.546 -2.946 -8.478 1.00 91.25 94 ALA A N 1
ATOM 763 C CA . ALA A 1 94 ? -0.544 -2.279 -7.177 1.00 91.25 94 ALA A CA 1
ATOM 764 C C . ALA A 1 94 ? -1.953 -1.827 -6.761 1.00 91.25 94 ALA A C 1
ATOM 766 O O . ALA A 1 94 ? -2.332 -1.993 -5.603 1.00 91.25 94 ALA A O 1
ATOM 767 N N . LEU A 1 95 ? -2.754 -1.318 -7.702 1.00 91.56 95 LEU A N 1
ATOM 768 C CA . LEU A 1 95 ? -4.150 -0.959 -7.450 1.00 91.56 95 LEU A CA 1
ATOM 769 C C . LEU A 1 95 ? -4.994 -2.179 -7.049 1.00 91.56 95 LEU A C 1
ATOM 771 O O . LEU A 1 95 ? -5.793 -2.085 -6.123 1.00 91.56 95 LEU A O 1
ATOM 775 N N . VAL A 1 96 ? -4.795 -3.324 -7.707 1.00 91.62 96 VAL A N 1
ATOM 776 C CA . VAL A 1 96 ? -5.480 -4.583 -7.374 1.00 91.62 96 VAL A CA 1
ATOM 777 C C . VAL A 1 96 ? -5.116 -5.057 -5.962 1.00 91.62 96 VAL A C 1
ATOM 779 O O . VAL A 1 96 ? -6.008 -5.419 -5.198 1.00 91.62 96 VAL A O 1
ATOM 782 N N . VAL A 1 97 ? -3.832 -5.008 -5.585 1.00 91.25 97 VAL A N 1
ATOM 783 C CA . VAL A 1 97 ? -3.382 -5.334 -4.216 1.00 91.25 97 VAL A CA 1
ATOM 784 C C . VAL A 1 97 ? -3.994 -4.372 -3.199 1.00 91.25 97 VAL A C 1
ATOM 786 O O . VAL A 1 97 ? -4.508 -4.805 -2.172 1.00 91.25 97 VAL A O 1
ATOM 789 N N . PHE A 1 98 ? -3.980 -3.069 -3.486 1.00 93.88 98 PHE A N 1
ATOM 790 C CA . PHE A 1 98 ? -4.608 -2.068 -2.628 1.00 93.88 98 PHE A CA 1
ATOM 791 C C . PHE A 1 98 ? -6.100 -2.330 -2.428 1.00 93.88 98 PHE A C 1
ATOM 793 O O . PHE A 1 98 ? -6.583 -2.236 -1.303 1.00 93.88 98 PHE A O 1
ATOM 800 N N . TYR A 1 99 ? -6.822 -2.673 -3.493 1.00 92.69 99 TYR A N 1
ATOM 801 C CA . TYR A 1 99 ? -8.253 -2.933 -3.410 1.00 92.69 99 TYR A CA 1
ATOM 802 C C . TYR A 1 99 ? -8.568 -4.149 -2.529 1.00 92.69 99 TYR A C 1
ATOM 804 O O . TYR A 1 99 ? -9.484 -4.078 -1.717 1.00 92.69 99 TYR A O 1
ATOM 812 N N . ASP A 1 100 ? -7.775 -5.223 -2.604 1.00 90.06 100 ASP A N 1
ATOM 813 C CA . ASP A 1 100 ? -7.929 -6.382 -1.709 1.00 90.06 100 ASP A CA 1
ATOM 814 C C . ASP A 1 100 ? -7.731 -5.999 -0.229 1.00 90.06 100 ASP A C 1
ATOM 816 O O . ASP A 1 100 ? -8.541 -6.342 0.634 1.00 90.06 100 ASP A O 1
ATOM 820 N N . VAL A 1 101 ? -6.697 -5.200 0.062 1.00 90.62 101 VAL A N 1
ATOM 821 C CA . VAL A 1 101 ? -6.454 -4.658 1.410 1.00 90.62 101 VAL A CA 1
ATOM 822 C C . VAL A 1 101 ? -7.615 -3.768 1.867 1.00 90.62 101 VAL A C 1
ATOM 824 O O . VAL A 1 101 ? -8.040 -3.843 3.020 1.00 90.62 101 VAL A O 1
ATOM 827 N N . PHE A 1 102 ? -8.142 -2.938 0.966 1.00 92.19 102 PHE A N 1
ATOM 828 C CA . PHE A 1 102 ? -9.267 -2.047 1.228 1.00 92.19 102 PHE A CA 1
ATOM 829 C C . PHE A 1 102 ? -10.548 -2.809 1.573 1.00 92.19 102 PHE A C 1
ATOM 831 O O . PHE A 1 102 ? -11.185 -2.481 2.573 1.00 92.19 102 PHE A O 1
ATOM 838 N N . LEU A 1 103 ? -10.898 -3.848 0.809 1.00 89.56 103 LEU A N 1
ATOM 839 C CA . LEU A 1 103 ? -12.074 -4.676 1.086 1.00 89.56 103 LEU A CA 1
ATOM 840 C C . LEU A 1 103 ? -11.994 -5.330 2.471 1.00 89.56 103 LEU A C 1
ATOM 842 O O . LEU A 1 103 ? -12.923 -5.204 3.265 1.00 89.56 103 LEU A O 1
ATOM 846 N N . LYS A 1 104 ? -10.853 -5.933 2.819 1.00 87.94 104 LYS A N 1
ATOM 847 C CA . LYS A 1 104 ? -10.663 -6.574 4.134 1.00 87.94 104 LYS A CA 1
ATOM 848 C C . LYS A 1 104 ? -10.716 -5.582 5.299 1.00 87.94 104 LYS A C 1
ATOM 850 O O . LYS A 1 104 ? -11.259 -5.872 6.368 1.00 87.94 104 LYS A O 1
ATOM 855 N N . ALA A 1 105 ? -10.173 -4.384 5.101 1.00 88.88 105 ALA A N 1
ATOM 856 C CA . ALA A 1 105 ? -10.296 -3.310 6.078 1.00 88.88 105 ALA A CA 1
ATOM 857 C C . ALA A 1 105 ? -11.757 -2.855 6.240 1.00 88.88 105 ALA A C 1
ATOM 859 O O . ALA A 1 105 ? -12.211 -2.663 7.369 1.00 88.88 105 ALA A O 1
ATOM 860 N N . LEU A 1 106 ? -12.517 -2.738 5.144 1.00 87.31 106 LEU A N 1
ATOM 861 C CA . LEU A 1 106 ? -13.946 -2.422 5.195 1.00 87.31 106 LEU A CA 1
ATOM 862 C C . LEU A 1 106 ? -14.757 -3.489 5.931 1.00 87.31 106 LEU A C 1
ATOM 864 O O . LEU A 1 106 ? -15.601 -3.127 6.746 1.00 87.31 106 LEU A O 1
ATOM 868 N N . GLU A 1 107 ? -14.508 -4.775 5.679 1.00 85.88 107 GLU A N 1
ATOM 869 C CA . GLU A 1 107 ? -15.152 -5.880 6.403 1.00 85.88 107 GLU A CA 1
ATOM 870 C C . GLU A 1 107 ? -14.934 -5.756 7.912 1.00 85.88 107 GLU A C 1
ATOM 872 O O . GLU A 1 107 ? -15.879 -5.865 8.692 1.00 85.88 107 GLU A O 1
ATOM 877 N N . THR A 1 108 ? -13.707 -5.434 8.321 1.00 82.75 108 THR A N 1
ATOM 878 C CA . THR A 1 108 ? -13.362 -5.233 9.734 1.00 82.75 108 THR A CA 1
ATOM 879 C C . THR A 1 108 ? -14.103 -4.036 10.327 1.00 82.75 108 THR A C 1
ATOM 881 O O . THR A 1 108 ? -14.711 -4.139 11.390 1.00 82.75 108 THR A O 1
ATOM 884 N N . ILE A 1 109 ? -14.098 -2.900 9.623 1.00 83.62 109 ILE A N 1
ATOM 885 C CA . ILE A 1 109 ? -14.802 -1.688 10.058 1.00 83.62 109 ILE A CA 1
ATOM 886 C C . ILE A 1 109 ? -16.311 -1.958 10.174 1.00 83.62 109 ILE A C 1
ATOM 888 O O . ILE A 1 109 ? -16.943 -1.489 11.117 1.00 83.62 109 ILE A O 1
ATOM 892 N N . ARG A 1 110 ? -16.896 -2.724 9.243 1.00 80.50 110 ARG A N 1
ATOM 893 C CA . ARG A 1 110 ? -18.313 -3.127 9.260 1.00 80.50 110 ARG A CA 1
ATOM 894 C C . ARG A 1 110 ?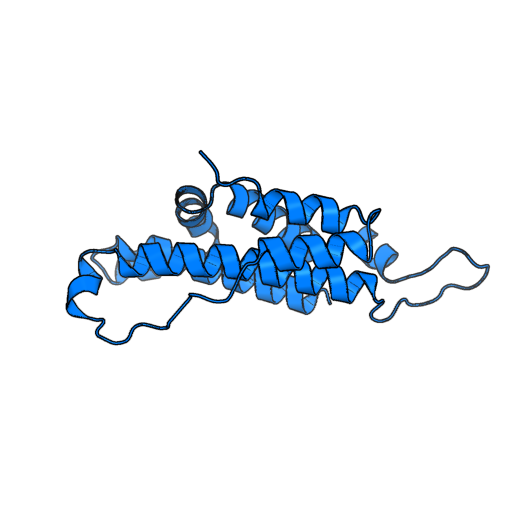 -18.645 -4.081 10.405 1.00 80.50 110 ARG A C 1
ATOM 896 O O . ARG A 1 110 ? -19.710 -3.951 10.998 1.00 80.50 110 ARG A O 1
ATOM 903 N N . ALA A 1 111 ? -17.749 -5.014 10.720 1.00 78.38 111 ALA A N 1
ATOM 904 C CA . ALA A 1 111 ? -17.917 -5.958 11.822 1.00 78.38 111 ALA A CA 1
ATOM 905 C C . ALA A 1 111 ? -17.756 -5.308 13.209 1.00 78.38 111 ALA A C 1
ATOM 907 O O . ALA A 1 111 ? -18.098 -5.931 14.215 1.00 78.38 111 ALA A O 1
ATOM 908 N N . SER A 1 112 ? -17.257 -4.067 13.282 1.00 76.38 112 SER A N 1
ATOM 909 C CA . SER A 1 112 ? -17.139 -3.336 14.543 1.00 76.38 112 SER A CA 1
ATOM 910 C C . SER A 1 112 ? -18.517 -3.183 15.215 1.00 76.38 112 SER A C 1
ATOM 912 O O . SER A 1 112 ? -19.457 -2.690 14.579 1.00 76.38 112 SER A O 1
ATOM 914 N N . PRO A 1 113 ? -18.660 -3.530 16.511 1.00 67.25 113 PRO A N 1
ATOM 915 C CA . PRO A 1 113 ? -19.930 -3.460 17.239 1.00 67.25 113 PRO A CA 1
ATOM 916 C C . PRO A 1 113 ? -20.597 -2.081 17.183 1.00 67.25 113 PRO A C 1
ATOM 918 O O . PRO A 1 113 ? -21.821 -1.985 17.171 1.00 67.25 113 PRO A O 1
ATOM 921 N N . ARG A 1 114 ? -19.795 -1.010 17.086 1.00 65.25 114 ARG A N 1
ATOM 922 C CA . ARG A 1 114 ? -20.269 0.380 16.993 1.00 65.25 114 ARG A CA 1
ATOM 923 C C . ARG A 1 114 ? -20.991 0.694 15.676 1.00 65.25 114 ARG A C 1
ATOM 925 O O . ARG A 1 114 ? -21.720 1.676 15.609 1.00 65.25 114 ARG A O 1
ATOM 932 N N . LYS A 1 115 ? -20.805 -0.120 14.628 1.00 55.97 115 LYS A N 1
ATOM 933 C CA . LYS A 1 115 ? -21.412 0.066 13.298 1.00 55.97 115 LYS A CA 1
ATOM 934 C C . LYS A 1 115 ? -22.620 -0.831 13.023 1.00 55.97 115 LYS A C 1
ATOM 936 O O . LYS A 1 115 ? -23.332 -0.572 12.053 1.00 55.97 115 LYS A O 1
ATOM 941 N N . ALA A 1 116 ? -22.901 -1.819 13.877 1.00 55.00 116 ALA A N 1
ATOM 942 C CA . ALA A 1 116 ? -24.089 -2.672 13.757 1.00 55.00 116 ALA A CA 1
ATOM 943 C C . ALA A 1 116 ? -25.409 -1.868 13.799 1.00 55.00 116 ALA A C 1
ATOM 945 O O . ALA A 1 116 ? -26.434 -2.329 13.304 1.00 55.00 116 ALA A O 1
ATOM 946 N N . GLU A 1 117 ? -25.374 -0.638 14.324 1.00 53.56 117 GLU A N 1
ATOM 947 C CA . GLU A 1 117 ? -26.508 0.293 14.342 1.00 53.56 117 GLU A CA 1
ATOM 948 C C . GLU A 1 117 ? -26.621 1.173 13.077 1.00 53.56 117 GLU A C 1
ATOM 950 O O . GLU A 1 117 ? -27.654 1.808 12.872 1.00 53.56 117 GLU A O 1
ATOM 955 N N . ALA A 1 118 ? -25.601 1.208 12.206 1.00 54.19 118 ALA A N 1
ATOM 956 C CA . ALA A 1 118 ? -25.460 2.237 11.170 1.00 54.19 118 ALA A CA 1
ATOM 957 C C . ALA A 1 118 ? -25.656 1.780 9.707 1.00 54.19 118 ALA A C 1
ATOM 959 O O . ALA A 1 118 ? -25.890 2.643 8.862 1.00 54.19 118 ALA A O 1
ATOM 960 N N . GLU A 1 119 ? -25.596 0.488 9.350 1.00 56.81 119 GLU A N 1
ATOM 961 C CA . GLU A 1 119 ? -25.615 0.084 7.925 1.00 56.81 119 GLU A CA 1
ATOM 962 C C . GLU A 1 119 ? -26.760 -0.871 7.521 1.00 56.81 119 GLU A C 1
ATOM 964 O O . GLU A 1 119 ? -26.810 -2.042 7.888 1.00 56.81 119 GLU A O 1
ATOM 969 N N . LYS A 1 120 ? -27.659 -0.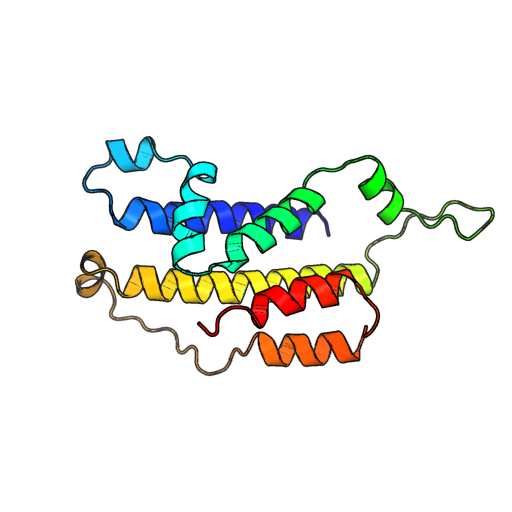332 6.673 1.00 48.62 120 LYS A N 1
ATOM 970 C CA . LYS A 1 120 ? -28.704 -1.011 5.872 1.00 48.62 120 LYS A CA 1
ATOM 971 C C . LYS A 1 120 ? -28.422 -0.973 4.358 1.00 48.62 120 LYS A C 1
ATOM 973 O O . LYS A 1 120 ? -29.302 -1.272 3.556 1.00 48.62 120 LYS A O 1
ATOM 978 N N . THR A 1 121 ? -27.218 -0.594 3.944 1.00 50.38 121 THR A N 1
ATOM 979 C CA . THR A 1 121 ? -26.836 -0.449 2.530 1.00 50.38 121 THR A CA 1
ATOM 980 C C . THR A 1 121 ? -25.631 -1.331 2.230 1.00 50.38 121 THR A C 1
ATOM 982 O O . THR A 1 121 ? -24.492 -0.916 2.432 1.00 50.38 121 THR A O 1
ATOM 985 N N . SER A 1 122 ? -25.886 -2.562 1.782 1.00 50.69 122 SER A N 1
ATOM 986 C CA . SER A 1 122 ? -24.851 -3.482 1.304 1.00 50.69 122 SER A CA 1
ATOM 987 C C . SER A 1 122 ? -24.497 -3.186 -0.153 1.00 50.69 122 SER A C 1
ATOM 989 O O . SER A 1 122 ? -25.386 -3.019 -0.988 1.00 50.69 122 SER A O 1
ATOM 991 N N . ILE A 1 123 ? -23.202 -3.167 -0.453 1.00 54.44 123 ILE A N 1
ATOM 992 C CA . ILE A 1 123 ? -22.670 -3.283 -1.814 1.00 54.44 123 ILE A CA 1
ATOM 993 C C . ILE A 1 123 ? -22.495 -4.787 -2.072 1.00 54.44 123 ILE A C 1
ATOM 995 O O . ILE A 1 123 ? -22.018 -5.496 -1.188 1.00 54.44 123 ILE A O 1
ATOM 999 N N . ASP A 1 124 ? -22.969 -5.277 -3.217 1.00 53.59 124 ASP A N 1
ATOM 1000 C CA . ASP A 1 124 ? -22.806 -6.674 -3.636 1.00 53.59 124 ASP A CA 1
ATOM 1001 C C . ASP A 1 124 ? -21.381 -6.872 -4.181 1.00 53.59 124 ASP A C 1
ATOM 1003 O O . ASP A 1 124 ? -21.040 -6.338 -5.236 1.00 53.59 124 ASP A O 1
ATOM 1007 N N . ASP A 1 125 ? -20.546 -7.594 -3.430 1.00 57.62 125 ASP A N 1
ATOM 1008 C CA . ASP A 1 125 ? -19.111 -7.789 -3.698 1.00 57.62 125 ASP A CA 1
ATOM 1009 C C . ASP A 1 125 ? -18.812 -9.081 -4.503 1.00 57.62 125 ASP A C 1
ATOM 1011 O O . ASP A 1 125 ? -17.668 -9.529 -4.578 1.00 57.62 125 ASP A O 1
ATOM 1015 N N . SER A 1 126 ? -19.816 -9.718 -5.119 1.00 57.03 126 SER A N 1
ATOM 1016 C CA . SER A 1 126 ? -19.690 -11.093 -5.639 1.00 57.03 126 SER A CA 1
ATOM 1017 C C . SER A 1 126 ? -18.866 -11.293 -6.929 1.00 57.03 126 SER A C 1
ATOM 1019 O O . SER A 1 126 ? -18.619 -12.443 -7.299 1.00 57.03 126 SER A O 1
ATOM 1021 N N . GLU A 1 127 ? -18.367 -10.243 -7.595 1.00 62.22 127 GLU A N 1
ATOM 1022 C CA . GLU A 1 127 ? -17.714 -10.383 -8.916 1.00 62.22 127 GLU A CA 1
ATOM 1023 C C . GLU A 1 127 ? -16.226 -9.982 -8.996 1.00 62.22 127 GLU A C 1
ATOM 1025 O O . GLU A 1 127 ? -15.566 -10.294 -9.993 1.00 62.22 127 GLU A O 1
ATOM 1030 N N . PHE A 1 128 ? -15.633 -9.348 -7.975 1.00 66.31 128 PHE A N 1
ATOM 1031 C CA . PHE A 1 128 ? -14.229 -8.916 -8.059 1.00 66.31 128 PHE A CA 1
ATOM 1032 C C . PHE A 1 128 ? -13.259 -9.960 -7.488 1.00 66.31 128 PHE A C 1
ATOM 1034 O O . PHE A 1 128 ? -13.215 -10.192 -6.284 1.00 66.31 128 PHE A O 1
ATOM 1041 N N . THR A 1 129 ? -12.423 -10.566 -8.344 1.00 77.31 129 THR A N 1
ATOM 1042 C CA . THR A 1 129 ? -11.381 -11.521 -7.916 1.00 77.31 129 THR A CA 1
ATOM 1043 C C . THR A 1 129 ? -9.966 -11.003 -8.240 1.00 77.31 129 THR A C 1
ATOM 1045 O O . THR A 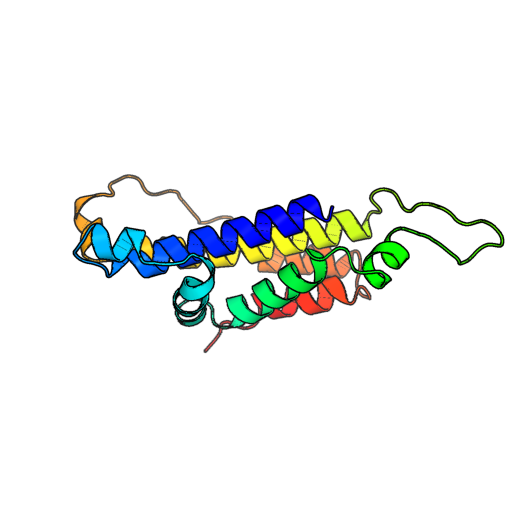1 129 ? -9.435 -11.270 -9.325 1.00 77.31 129 THR A O 1
ATOM 1048 N N . PRO A 1 130 ? -9.300 -10.301 -7.294 1.00 76.56 130 PRO A N 1
ATOM 1049 C CA . PRO A 1 130 ? -7.947 -9.751 -7.469 1.00 76.56 130 PRO A CA 1
ATOM 1050 C C . PRO A 1 130 ? -6.937 -10.772 -8.022 1.00 76.56 130 PRO A C 1
ATOM 1052 O O . PRO A 1 130 ? -6.095 -10.467 -8.870 1.00 76.56 130 PRO A O 1
ATOM 1055 N N . LEU A 1 131 ? -7.052 -12.023 -7.566 1.00 74.94 131 LEU A N 1
ATOM 1056 C CA . LEU A 1 131 ? -6.168 -13.122 -7.944 1.00 74.94 131 LEU A CA 1
ATOM 1057 C C . LEU A 1 131 ? -6.306 -13.523 -9.423 1.00 74.94 131 LEU A C 1
ATOM 1059 O O . LEU A 1 131 ? -5.296 -13.751 -10.088 1.00 74.94 131 LEU A O 1
ATOM 1063 N N . ALA A 1 132 ? -7.529 -13.577 -9.963 1.00 78.06 132 ALA A N 1
ATOM 1064 C CA . ALA A 1 132 ? -7.752 -13.928 -11.367 1.00 78.06 132 ALA A CA 1
ATOM 1065 C C . ALA A 1 132 ? -7.151 -12.869 -12.303 1.00 78.06 132 ALA A C 1
ATOM 1067 O O . ALA A 1 132 ? -6.499 -13.202 -13.296 1.00 78.06 132 ALA A O 1
ATOM 1068 N N . MET A 1 133 ? -7.286 -11.593 -11.932 1.00 77.62 133 MET A N 1
ATOM 1069 C CA . MET A 1 133 ? -6.665 -10.482 -12.653 1.00 77.62 133 MET A CA 1
ATOM 1070 C C . MET A 1 133 ? -5.137 -10.571 -12.608 1.00 77.62 133 MET A C 1
ATOM 1072 O O . MET A 1 133 ? -4.481 -10.387 -13.633 1.00 77.62 133 MET A O 1
ATOM 1076 N N . MET A 1 134 ? -4.560 -10.939 -11.459 1.00 78.69 134 MET A N 1
ATOM 1077 C CA . MET A 1 134 ? -3.114 -11.137 -11.330 1.00 78.69 134 MET A CA 1
ATOM 1078 C C . MET A 1 134 ? -2.584 -12.241 -12.249 1.00 78.69 134 MET A C 1
ATOM 1080 O O . MET A 1 134 ? -1.534 -12.085 -12.874 1.00 78.69 134 MET A O 1
ATOM 1084 N N . HIS A 1 135 ? -3.312 -13.355 -12.359 1.00 79.50 135 HIS A N 1
ATOM 1085 C CA . HIS A 1 135 ? -2.941 -14.450 -13.253 1.00 79.50 135 HIS A CA 1
ATOM 1086 C C . HIS A 1 135 ? -2.947 -14.021 -14.724 1.00 79.50 135 HIS A C 1
ATOM 1088 O O . HIS A 1 135 ? -2.005 -14.346 -15.449 1.00 79.50 135 HIS A O 1
ATOM 1094 N N . ALA A 1 136 ? -3.947 -13.241 -15.148 1.00 78.56 136 ALA A N 1
ATOM 1095 C CA . ALA A 1 136 ? -4.002 -12.691 -16.501 1.00 78.56 136 ALA A CA 1
ATOM 1096 C C . ALA A 1 136 ? -2.819 -11.748 -16.790 1.00 78.56 136 ALA A C 1
ATOM 1098 O O . ALA A 1 136 ? -2.212 -11.812 -17.856 1.00 78.56 136 ALA A O 1
ATOM 1099 N N . ILE A 1 137 ? -2.434 -10.921 -15.817 1.00 77.44 137 ILE A N 1
ATOM 1100 C CA . ILE A 1 137 ? -1.305 -9.986 -15.924 1.00 77.44 137 ILE A CA 1
ATOM 1101 C C . ILE A 1 137 ? 0.038 -10.719 -16.011 1.00 77.44 137 ILE A C 1
ATOM 1103 O O . ILE A 1 137 ? 0.869 -10.394 -16.860 1.00 77.44 137 ILE A O 1
ATOM 1107 N N . LYS A 1 138 ? 0.242 -11.744 -15.177 1.00 79.25 138 LYS A N 1
ATOM 1108 C CA . LYS A 1 138 ? 1.461 -12.562 -15.204 1.00 79.25 138 LYS A CA 1
ATOM 1109 C C . LYS A 1 138 ? 1.638 -13.289 -16.539 1.00 79.25 138 LYS A C 1
ATOM 1111 O O . LYS A 1 138 ? 2.766 -13.486 -16.968 1.00 79.25 138 LYS A O 1
ATOM 1116 N N . ALA A 1 139 ? 0.550 -13.657 -17.216 1.00 80.88 139 ALA A N 1
ATOM 1117 C CA . ALA A 1 139 ? 0.631 -14.247 -18.552 1.00 80.88 139 ALA A CA 1
ATOM 1118 C C . ALA A 1 139 ? 1.142 -13.254 -19.617 1.00 80.88 139 ALA A C 1
ATOM 1120 O O . ALA A 1 139 ? 1.754 -13.676 -20.592 1.00 80.88 139 ALA A O 1
ATOM 1121 N N . ILE A 1 140 ? 0.913 -11.949 -19.427 1.00 78.00 140 ILE A N 1
ATOM 1122 C CA . ILE A 1 140 ? 1.353 -10.890 -20.351 1.00 78.00 140 ILE A CA 1
ATOM 1123 C C . ILE A 1 140 ? 2.822 -10.520 -20.115 1.00 78.00 140 ILE A C 1
ATOM 1125 O O . ILE A 1 140 ? 3.539 -10.221 -21.066 1.00 78.00 140 ILE A O 1
ATOM 1129 N N . SER A 1 141 ? 3.274 -10.532 -18.859 1.00 78.56 141 SER A N 1
ATOM 1130 C CA . SER A 1 141 ? 4.657 -10.212 -18.492 1.00 78.56 141 SER A CA 1
ATOM 1131 C C . SER A 1 141 ? 5.183 -11.204 -17.444 1.00 78.56 141 SER A C 1
ATOM 1133 O O . SER A 1 141 ? 5.180 -10.912 -16.243 1.00 78.56 141 SER A O 1
ATOM 1135 N N . PRO A 1 142 ? 5.585 -12.414 -17.879 1.00 79.94 142 PRO A N 1
ATOM 1136 C CA . PRO A 1 142 ? 5.932 -13.514 -16.976 1.00 79.94 142 PRO A CA 1
ATOM 1137 C C . PRO A 1 142 ? 7.231 -13.279 -16.202 1.00 79.94 142 PRO A C 1
ATOM 1139 O O . PRO A 1 142 ? 7.362 -13.773 -15.080 1.00 79.94 142 PRO A O 1
ATOM 1142 N N . ASP A 1 143 ? 8.146 -12.495 -16.775 1.00 86.69 143 ASP A N 1
ATOM 1143 C CA . ASP A 1 143 ? 9.494 -12.278 -16.248 1.00 86.69 143 ASP A CA 1
ATOM 1144 C C . ASP A 1 143 ? 9.636 -10.969 -15.452 1.00 86.69 143 ASP A C 1
ATOM 1146 O O . ASP A 1 143 ? 10.717 -10.681 -14.939 1.00 86.69 143 ASP A O 1
ATOM 1150 N N . SER A 1 144 ? 8.569 -10.166 -15.314 1.00 82.81 144 SER A N 1
ATOM 1151 C CA . SER A 1 144 ? 8.661 -8.892 -14.589 1.00 82.81 144 SER A CA 1
ATOM 1152 C C . SER A 1 144 ? 8.826 -9.126 -13.078 1.00 82.81 144 SER A C 1
ATOM 1154 O O . SER A 1 144 ? 7.928 -9.686 -12.429 1.00 82.81 144 SER A O 1
ATOM 1156 N N . PRO A 1 145 ? 9.942 -8.672 -12.474 1.00 83.25 145 PRO A N 1
ATOM 1157 C CA . PRO A 1 145 ? 10.212 -8.881 -11.055 1.00 83.25 145 PRO A CA 1
ATOM 1158 C C . PRO A 1 145 ? 9.218 -8.130 -10.160 1.00 83.25 145 PRO A C 1
ATOM 1160 O O . PRO A 1 145 ? 8.856 -8.636 -9.098 1.00 83.25 145 PRO A O 1
ATOM 1163 N N . GLU A 1 146 ? 8.723 -6.973 -10.606 1.00 83.81 146 GLU A N 1
ATOM 1164 C CA . GLU A 1 146 ? 7.740 -6.165 -9.873 1.00 83.81 146 GLU A CA 1
ATOM 1165 C C . GLU A 1 146 ? 6.387 -6.889 -9.795 1.00 83.81 146 GLU A C 1
ATOM 1167 O O . GLU A 1 146 ? 5.790 -6.999 -8.724 1.00 83.81 146 GLU A O 1
ATOM 1172 N N . ILE A 1 147 ? 5.927 -7.475 -10.909 1.00 84.00 147 ILE A N 1
ATOM 1173 C CA . ILE A 1 147 ? 4.693 -8.279 -10.940 1.00 84.00 147 ILE A CA 1
ATOM 1174 C C . ILE A 1 147 ? 4.850 -9.520 -10.061 1.00 84.00 147 ILE A C 1
ATOM 1176 O O . ILE A 1 147 ? 3.950 -9.861 -9.290 1.00 84.00 147 ILE A O 1
ATOM 1180 N N . ALA A 1 148 ? 6.006 -10.184 -10.131 1.00 84.19 148 ALA A N 1
ATOM 1181 C CA . ALA A 1 148 ? 6.296 -11.329 -9.284 1.00 84.19 148 ALA A CA 1
ATOM 1182 C C . ALA A 1 148 ? 6.274 -10.956 -7.793 1.00 84.19 148 ALA A C 1
ATOM 1184 O O . ALA A 1 148 ? 5.705 -11.704 -7.001 1.00 84.19 148 ALA A O 1
ATOM 1185 N N . GLN A 1 149 ? 6.840 -9.812 -7.404 1.00 83.56 149 GLN A N 1
ATOM 1186 C CA . GLN A 1 149 ? 6.812 -9.328 -6.024 1.00 83.56 149 GLN A CA 1
ATOM 1187 C C . GLN A 1 149 ? 5.387 -9.001 -5.568 1.00 83.56 149 GLN A C 1
ATOM 1189 O O . GLN A 1 149 ? 4.948 -9.514 -4.540 1.00 83.56 149 GLN A O 1
ATOM 1194 N N . LEU A 1 150 ? 4.640 -8.231 -6.359 1.00 82.56 150 LEU A N 1
ATOM 1195 C CA . LEU A 1 150 ? 3.276 -7.822 -6.026 1.00 82.56 150 LEU A CA 1
ATOM 1196 C C . LEU A 1 150 ? 2.300 -9.006 -5.944 1.00 82.56 150 LEU A C 1
ATOM 1198 O O . LEU A 1 150 ? 1.431 -9.036 -5.076 1.00 82.56 150 LEU A O 1
ATOM 1202 N N . SER A 1 151 ? 2.472 -10.025 -6.791 1.00 82.06 151 SER A N 1
ATOM 1203 C CA . SER A 1 151 ? 1.639 -11.234 -6.756 1.00 82.06 151 SER A CA 1
ATOM 1204 C C . SER A 1 151 ? 1.757 -12.015 -5.442 1.00 82.06 151 SER A C 1
ATOM 1206 O O . SER A 1 151 ? 0.791 -12.650 -5.019 1.00 82.06 151 SER A O 1
ATOM 1208 N N . ARG A 1 152 ? 2.904 -11.935 -4.749 1.00 85.25 152 ARG A N 1
ATOM 1209 C CA . ARG A 1 152 ? 3.089 -12.579 -3.436 1.00 85.25 152 ARG A CA 1
ATOM 1210 C C . ARG A 1 152 ? 2.178 -11.965 -2.383 1.00 85.25 152 ARG A C 1
ATOM 1212 O O . ARG A 1 152 ? 1.682 -12.697 -1.530 1.00 85.25 152 ARG A O 1
ATOM 1219 N N . PHE A 1 153 ? 1.909 -10.661 -2.477 1.00 83.38 153 PHE A N 1
ATOM 1220 C CA . PHE A 1 153 ? 1.029 -9.980 -1.534 1.00 83.38 153 PHE A CA 1
ATOM 1221 C C . PHE A 1 153 ? -0.394 -10.529 -1.587 1.00 83.38 153 PHE A C 1
ATOM 1223 O O . PHE A 1 153 ? -1.005 -10.635 -0.534 1.00 83.38 153 PHE A O 1
ATOM 1230 N N . LEU A 1 154 ? -0.893 -10.943 -2.758 1.00 78.75 154 LEU A N 1
ATOM 1231 C CA . LEU A 1 154 ? -2.240 -11.520 -2.904 1.00 78.75 154 LEU A CA 1
ATOM 1232 C C . LEU A 1 154 ? -2.344 -12.975 -2.422 1.00 78.75 154 LEU A C 1
ATOM 1234 O O . LEU A 1 154 ? -3.416 -13.428 -2.032 1.00 78.75 154 LEU A O 1
ATOM 1238 N N . VAL A 1 155 ? -1.249 -13.737 -2.471 1.00 79.19 155 VAL A N 1
ATOM 1239 C CA . VAL A 1 155 ? -1.253 -15.167 -2.108 1.00 79.19 155 VAL A CA 1
ATOM 1240 C C . VAL A 1 155 ? -1.009 -15.373 -0.602 1.00 79.19 155 VAL A C 1
ATOM 1242 O O . VAL A 1 155 ? -1.416 -16.389 -0.040 1.00 79.19 155 VAL A O 1
ATOM 1245 N N . GLY A 1 156 ? -0.392 -14.401 0.074 1.00 63.03 156 GLY A N 1
ATOM 1246 C CA . GLY A 1 156 ? 0.116 -14.498 1.448 1.00 63.03 156 GLY A CA 1
ATOM 1247 C C . GLY A 1 156 ? -0.886 -14.340 2.602 1.00 63.03 156 GLY A C 1
ATOM 1248 O O . GLY A 1 156 ? -0.482 -13.913 3.675 1.00 63.03 156 GLY A O 1
ATOM 1249 N N . SER A 1 157 ? -2.176 -14.652 2.444 1.00 49.91 157 SER A N 1
ATOM 1250 C CA . SER A 1 157 ? -3.180 -14.492 3.526 1.00 49.91 157 SER A CA 1
ATOM 1251 C C . SER A 1 157 ? -4.029 -15.739 3.807 1.00 49.91 157 SER A C 1
ATOM 1253 O O . SER A 1 157 ? -5.192 -15.621 4.180 1.00 49.91 157 SER A O 1
ATOM 1255 N N . LYS A 1 158 ? -3.473 -16.944 3.629 1.00 46.62 158 LYS A N 1
ATOM 1256 C CA . LYS A 1 158 ? -4.094 -18.191 4.111 1.00 46.62 158 LYS A CA 1
ATOM 1257 C C . LYS A 1 158 ? -3.358 -18.713 5.347 1.00 46.62 158 LYS A C 1
ATOM 1259 O O . LYS A 1 158 ? -2.650 -19.711 5.247 1.00 46.62 158 LYS A O 1
ATOM 1264 N N . HIS A 1 159 ? -3.508 -18.036 6.481 1.00 40.75 159 HIS A N 1
ATOM 1265 C CA . HIS A 1 159 ? -3.153 -18.572 7.796 1.00 40.75 159 HIS A CA 1
ATOM 1266 C C . HIS A 1 159 ? -4.263 -18.262 8.787 1.00 40.75 159 HIS A C 1
ATOM 1268 O O . HIS A 1 159 ? -4.693 -17.090 8.810 1.00 40.75 159 HIS A O 1
#